Protein AF-W8BLV2-F1 (afdb_monomer_lite)

Sequence (118 aa):
MTNPLLGWDFIFKRTNMYREMSASLAVIHQLMTSVVDARIEALKQQQALQIELPSSDALVEGIRKQRRTLLDTLLTTQIDGEQLTRSDICDEVNTFVFAVSLRSRTNTCIRRSTYVYI

pLDDT: mean 73.85, std 17.13, range [39.72, 94.38]

Organism: Ceratitis capitata (NCBI:txid7213)

Structure (mmCIF, N/CA/C/O backbone):
data_AF-W8BLV2-F1
#
_entry.id   AF-W8BLV2-F1
#
loop_
_atom_site.group_PDB
_atom_site.id
_atom_site.type_symbol
_atom_site.label_atom_id
_atom_site.label_alt_id
_atom_site.label_comp_id
_atom_site.label_asym_id
_atom_site.label_entity_id
_atom_site.label_seq_id
_atom_site.pdbx_PDB_ins_code
_atom_site.Cartn_x
_atom_site.Cartn_y
_atom_site.Cartn_z
_atom_site.occupancy
_atom_site.B_iso_or_equiv
_atom_site.auth_seq_id
_atom_site.auth_comp_id
_atom_site.auth_asym_id
_atom_site.auth_atom_id
_atom_site.pdbx_PDB_model_num
ATOM 1 N N . MET A 1 1 ? 11.204 15.717 -25.320 1.00 48.44 1 MET A N 1
ATOM 2 C CA . MET A 1 1 ? 10.830 14.899 -26.494 1.00 48.44 1 MET A CA 1
ATOM 3 C C . MET A 1 1 ? 10.543 13.495 -25.989 1.00 48.44 1 MET A C 1
ATOM 5 O O . MET A 1 1 ? 11.428 12.898 -25.393 1.00 48.44 1 MET A O 1
ATOM 9 N N . THR A 1 2 ? 9.309 13.015 -26.103 1.00 69.31 2 THR A N 1
ATOM 10 C CA . THR A 1 2 ? 8.912 11.662 -25.680 1.00 69.31 2 THR A CA 1
ATOM 11 C C . THR A 1 2 ? 9.253 10.660 -26.784 1.00 69.31 2 THR A C 1
ATOM 13 O O . THR A 1 2 ? 8.943 10.897 -27.948 1.00 69.31 2 THR A O 1
ATOM 16 N N . ASN A 1 3 ? 9.934 9.560 -26.442 1.00 78.31 3 ASN A N 1
ATOM 17 C CA . ASN A 1 3 ? 10.250 8.497 -27.398 1.00 78.31 3 ASN A CA 1
ATOM 18 C C . ASN A 1 3 ? 8.986 7.640 -27.627 1.00 78.31 3 ASN A C 1
ATOM 20 O O . ASN A 1 3 ? 8.511 7.032 -26.665 1.00 78.31 3 ASN A O 1
ATOM 24 N N . PRO A 1 4 ? 8.443 7.567 -28.857 1.00 79.44 4 PRO A N 1
ATOM 25 C CA . PRO A 1 4 ? 7.196 6.853 -29.139 1.00 79.44 4 PRO A CA 1
ATOM 26 C C . PRO A 1 4 ? 7.281 5.342 -28.861 1.00 79.44 4 PRO A C 1
ATOM 28 O O . PRO A 1 4 ? 6.258 4.714 -28.605 1.00 79.44 4 PRO A O 1
ATOM 31 N N . LEU A 1 5 ? 8.486 4.761 -28.827 1.00 75.50 5 LEU A N 1
ATOM 32 C CA . LEU A 1 5 ? 8.698 3.339 -28.523 1.00 75.50 5 LEU A CA 1
ATOM 33 C C . LEU A 1 5 ? 8.468 2.993 -27.044 1.00 75.50 5 LEU A C 1
ATOM 35 O O . LEU A 1 5 ? 8.183 1.843 -26.722 1.00 75.50 5 LEU A O 1
ATOM 39 N N . LEU A 1 6 ? 8.561 3.978 -26.143 1.00 75.12 6 LEU A N 1
ATOM 40 C CA . LEU A 1 6 ? 8.264 3.791 -24.716 1.00 75.12 6 LEU A CA 1
ATOM 41 C C . LEU A 1 6 ? 6.756 3.699 -24.438 1.00 75.12 6 LEU A C 1
ATOM 43 O O . LEU A 1 6 ? 6.377 3.357 -23.325 1.00 75.12 6 LEU A O 1
ATOM 47 N N . GLY A 1 7 ? 5.901 3.992 -25.425 1.00 76.50 7 GLY A N 1
ATOM 48 C CA . GLY A 1 7 ? 4.450 3.841 -25.293 1.00 76.50 7 GLY A CA 1
ATOM 49 C C . GLY A 1 7 ? 3.977 2.385 -25.319 1.00 76.50 7 GLY A C 1
ATOM 50 O O . GLY A 1 7 ? 2.846 2.107 -24.938 1.00 76.50 7 GLY A O 1
ATOM 51 N N . TRP A 1 8 ? 4.818 1.446 -25.765 1.00 86.88 8 TRP A N 1
ATOM 52 C CA . TRP A 1 8 ? 4.501 0.020 -25.731 1.00 86.88 8 TRP A CA 1
ATOM 53 C C . TRP A 1 8 ? 5.021 -0.620 -24.446 1.00 86.88 8 TRP A C 1
ATOM 55 O O . TRP A 1 8 ? 6.234 -0.697 -24.230 1.00 86.88 8 TRP A O 1
ATOM 65 N N . ASP A 1 9 ? 4.107 -1.169 -23.640 1.00 83.44 9 ASP A N 1
ATOM 66 C CA . ASP A 1 9 ? 4.412 -1.785 -22.341 1.00 83.44 9 ASP A CA 1
ATOM 67 C C . ASP A 1 9 ? 5.510 -2.847 -22.418 1.00 83.44 9 ASP A C 1
ATOM 69 O O . ASP A 1 9 ? 6.367 -2.934 -21.540 1.00 83.44 9 ASP A O 1
ATOM 73 N N . PHE A 1 10 ? 5.511 -3.658 -23.479 1.00 86.69 10 PHE A N 1
ATOM 74 C CA . PHE A 1 10 ? 6.510 -4.710 -23.666 1.00 86.69 10 PHE A CA 1
ATOM 75 C C . PHE A 1 10 ? 7.932 -4.147 -23.770 1.00 86.69 10 PHE A C 1
ATOM 77 O O . PHE A 1 10 ? 8.856 -4.657 -23.134 1.00 86.69 10 PHE A O 1
ATOM 84 N N . ILE A 1 11 ? 8.104 -3.083 -24.558 1.00 87.19 11 ILE A N 1
ATOM 85 C CA . ILE A 1 11 ? 9.400 -2.431 -24.757 1.00 87.19 11 ILE A CA 1
ATOM 86 C C . ILE A 1 11 ? 9.784 -1.698 -23.474 1.00 87.19 11 ILE A C 1
ATOM 88 O O . ILE A 1 11 ? 10.909 -1.846 -22.997 1.00 87.19 11 ILE A O 1
ATOM 92 N N . PHE A 1 12 ? 8.833 -0.977 -22.874 1.00 87.75 12 PHE A N 1
ATOM 93 C CA . PHE A 1 12 ? 9.045 -0.216 -21.649 1.00 87.75 12 PHE A CA 1
ATOM 94 C C . PHE A 1 12 ? 9.538 -1.094 -20.493 1.00 87.75 12 PHE A C 1
ATOM 96 O O . PHE A 1 12 ? 10.557 -0.771 -19.879 1.00 87.75 12 PHE A O 1
ATOM 103 N N . LYS A 1 13 ? 8.912 -2.256 -20.265 1.00 88.06 13 LYS A N 1
ATOM 104 C CA . LYS A 1 13 ? 9.295 -3.210 -19.206 1.00 88.06 13 LYS A CA 1
ATOM 105 C C . LYS A 1 13 ? 10.725 -3.744 -19.333 1.00 88.06 13 LYS A C 1
ATOM 107 O O . LYS A 1 13 ? 11.311 -4.161 -18.337 1.00 88.06 13 LYS A O 1
ATOM 112 N N . ARG A 1 14 ? 11.306 -3.733 -20.538 1.00 88.88 14 ARG A N 1
ATOM 113 C CA . ARG A 1 14 ? 12.699 -4.154 -20.776 1.00 88.88 14 ARG A CA 1
ATOM 114 C C . ARG A 1 14 ? 13.730 -3.046 -20.571 1.00 88.88 14 ARG A C 1
ATOM 116 O O . ARG A 1 14 ? 14.928 -3.326 -20.588 1.00 88.88 14 ARG A O 1
ATOM 123 N N . THR A 1 15 ? 13.301 -1.802 -20.393 1.00 91.12 15 THR A N 1
ATOM 124 C CA . THR A 1 15 ? 14.216 -0.673 -20.201 1.00 91.12 15 THR A CA 1
ATOM 125 C C . THR A 1 15 ? 14.768 -0.610 -18.776 1.00 91.12 15 THR A C 1
ATOM 127 O O . THR A 1 15 ? 14.176 -1.129 -17.830 1.00 91.12 15 THR A O 1
ATOM 130 N N . ASN A 1 16 ? 15.907 0.071 -18.603 1.00 89.81 16 ASN A N 1
ATOM 131 C CA . ASN A 1 16 ? 16.460 0.349 -17.274 1.00 89.81 16 ASN A CA 1
ATOM 132 C C . ASN A 1 16 ? 15.516 1.253 -16.449 1.00 89.81 16 ASN A C 1
ATOM 134 O O . ASN A 1 16 ? 15.275 0.981 -15.279 1.00 89.81 16 ASN A O 1
ATOM 138 N N . MET A 1 17 ? 14.862 2.223 -17.098 1.00 87.81 17 MET A N 1
ATOM 139 C CA . MET A 1 17 ? 13.898 3.130 -16.459 1.00 87.81 17 MET A CA 1
ATOM 140 C C . MET A 1 17 ? 12.774 2.389 -15.722 1.00 87.81 17 MET A C 1
ATOM 142 O O . MET A 1 17 ? 12.437 2.740 -14.594 1.00 87.81 17 MET A O 1
ATOM 146 N N . TYR A 1 18 ? 12.212 1.338 -16.331 1.00 90.81 18 TYR A N 1
ATOM 147 C CA . TYR A 1 18 ? 11.192 0.522 -15.670 1.00 90.81 18 TYR A CA 1
ATOM 148 C C . TYR A 1 18 ? 11.741 -0.192 -14.430 1.00 90.81 18 TYR A C 1
ATOM 150 O O . TYR A 1 18 ? 11.053 -0.275 -13.416 1.00 90.81 18 TYR A O 1
ATOM 158 N N . ARG A 1 19 ? 12.991 -0.670 -14.476 1.00 92.62 19 ARG A N 1
ATOM 159 C CA . ARG A 1 19 ? 13.633 -1.332 -13.330 1.00 92.62 19 ARG A CA 1
ATOM 160 C C . ARG A 1 19 ? 13.811 -0.370 -12.159 1.00 92.62 19 ARG A C 1
ATOM 162 O O . ARG A 1 19 ? 13.491 -0.739 -11.034 1.00 92.62 19 ARG A O 1
ATOM 169 N N . GLU A 1 20 ? 14.272 0.851 -12.416 1.00 93.25 20 GLU A N 1
ATOM 170 C CA . GLU A 1 20 ? 14.434 1.884 -11.382 1.00 93.25 20 GLU A CA 1
ATOM 171 C C . GLU A 1 20 ? 13.089 2.318 -10.782 1.00 93.25 20 GLU A C 1
ATOM 173 O O . GLU A 1 20 ? 12.944 2.402 -9.558 1.00 93.25 20 GLU A O 1
ATOM 178 N N . MET A 1 21 ? 12.079 2.527 -11.634 1.00 91.56 21 MET A N 1
ATOM 179 C CA . MET A 1 21 ? 10.714 2.834 -11.202 1.00 91.56 21 MET A CA 1
ATOM 180 C C . MET A 1 21 ? 10.139 1.700 -10.349 1.00 91.56 21 MET A C 1
ATOM 182 O O . MET A 1 21 ? 9.619 1.950 -9.264 1.00 91.56 21 MET A O 1
ATOM 186 N N . SER A 1 22 ? 10.259 0.455 -10.813 1.00 92.44 22 SER A N 1
ATOM 187 C CA . SER A 1 22 ? 9.758 -0.722 -10.104 1.00 92.44 22 SER A CA 1
ATOM 188 C C . SER A 1 22 ? 10.474 -0.937 -8.773 1.00 92.44 22 SER A C 1
ATOM 190 O O . SER A 1 22 ? 9.822 -1.310 -7.802 1.00 92.44 22 SER A O 1
ATOM 192 N N . ALA A 1 23 ? 11.787 -0.699 -8.703 1.00 94.38 23 ALA A N 1
ATOM 193 C CA . ALA A 1 23 ? 12.542 -0.788 -7.455 1.00 94.38 23 ALA A CA 1
ATOM 194 C C . ALA A 1 23 ? 12.067 0.269 -6.447 1.00 94.38 23 ALA A C 1
ATOM 196 O O . ALA A 1 23 ? 11.840 -0.042 -5.280 1.00 94.38 23 ALA A O 1
ATOM 197 N N . SER A 1 24 ? 11.847 1.500 -6.912 1.00 91.88 24 SER A N 1
ATOM 198 C CA . SER A 1 24 ? 11.330 2.587 -6.073 1.00 91.88 24 SER A CA 1
ATOM 199 C C . SER A 1 24 ? 9.907 2.303 -5.584 1.00 91.88 24 SER A C 1
ATOM 201 O O . SER A 1 24 ? 9.607 2.506 -4.408 1.00 91.88 24 SER A O 1
ATOM 203 N N . LEU A 1 25 ? 9.038 1.784 -6.459 1.00 90.38 25 LEU A N 1
ATOM 204 C CA . LEU A 1 25 ? 7.691 1.351 -6.084 1.00 90.38 25 LEU A CA 1
ATOM 205 C C . LEU A 1 25 ? 7.728 0.223 -5.053 1.00 90.38 25 LEU A C 1
ATOM 207 O O . LEU A 1 25 ? 6.986 0.281 -4.077 1.00 90.38 25 LEU A O 1
ATOM 211 N N . ALA A 1 26 ? 8.612 -0.764 -5.214 1.00 92.69 26 ALA A N 1
ATOM 212 C CA . ALA A 1 26 ? 8.736 -1.874 -4.271 1.00 92.69 26 ALA A CA 1
ATOM 213 C C . ALA A 1 26 ? 9.045 -1.393 -2.844 1.00 92.69 26 ALA A C 1
ATOM 215 O O . ALA A 1 26 ? 8.417 -1.862 -1.898 1.00 92.69 26 ALA A O 1
ATOM 216 N N . VAL A 1 27 ? 9.944 -0.414 -2.688 1.00 93.31 27 VAL A N 1
ATOM 217 C CA . VAL A 1 27 ? 10.260 0.182 -1.376 1.00 93.31 27 VAL A CA 1
ATOM 218 C C . VAL A 1 27 ? 9.027 0.842 -0.755 1.00 93.31 27 VAL A C 1
ATOM 220 O O . VAL A 1 27 ? 8.761 0.672 0.434 1.00 93.31 27 VAL A O 1
ATOM 223 N N . ILE A 1 28 ? 8.246 1.568 -1.558 1.00 89.75 28 ILE A N 1
ATOM 224 C CA . ILE A 1 28 ? 7.026 2.233 -1.086 1.00 89.75 28 ILE A CA 1
ATOM 225 C C . ILE A 1 28 ? 5.989 1.195 -0.656 1.00 89.75 28 ILE A C 1
ATOM 227 O O . ILE A 1 28 ? 5.462 1.291 0.449 1.00 89.75 28 ILE A O 1
ATOM 231 N N . HIS A 1 29 ? 5.748 0.166 -1.471 1.00 89.88 29 HIS A N 1
ATOM 232 C CA . HIS A 1 29 ? 4.818 -0.908 -1.127 1.00 89.88 29 HIS A CA 1
ATOM 233 C C . HIS A 1 29 ? 5.235 -1.644 0.151 1.00 89.88 29 HIS A C 1
ATOM 235 O O . HIS A 1 29 ? 4.385 -1.910 1.000 1.00 89.88 29 HIS A O 1
ATOM 241 N N . GLN A 1 30 ? 6.529 -1.926 0.336 1.00 92.19 30 GLN A N 1
ATOM 242 C CA . GLN A 1 30 ? 7.045 -2.542 1.563 1.00 92.19 30 GLN A CA 1
ATOM 243 C C . GLN A 1 30 ? 6.791 -1.670 2.796 1.00 92.19 30 GLN A C 1
ATOM 245 O O . GLN A 1 30 ? 6.325 -2.174 3.817 1.00 92.19 30 GLN A O 1
ATOM 250 N N . LEU A 1 31 ? 7.044 -0.363 2.692 1.00 90.56 31 LEU A N 1
ATOM 251 C CA . LEU A 1 31 ? 6.780 0.580 3.775 1.00 90.56 31 LEU A CA 1
ATOM 252 C C . LEU A 1 31 ? 5.284 0.671 4.104 1.00 90.56 31 LEU A C 1
ATOM 254 O O . LEU A 1 31 ? 4.911 0.654 5.271 1.00 90.56 31 LEU A O 1
ATOM 258 N N . MET A 1 32 ? 4.413 0.749 3.096 1.00 87.44 32 MET A N 1
ATOM 259 C CA . MET A 1 32 ? 2.967 0.816 3.343 1.00 87.44 32 MET A CA 1
ATOM 260 C C . MET A 1 32 ? 2.449 -0.466 3.981 1.00 87.44 32 MET A C 1
ATOM 262 O O . MET A 1 32 ? 1.656 -0.413 4.917 1.00 87.44 32 MET A O 1
ATOM 266 N N . THR A 1 33 ? 2.956 -1.608 3.523 1.00 89.69 33 THR A N 1
ATOM 267 C CA . THR A 1 33 ? 2.624 -2.916 4.088 1.00 89.69 33 THR A CA 1
ATOM 268 C C . THR A 1 33 ? 2.967 -2.971 5.578 1.00 89.69 33 THR A C 1
ATOM 270 O O . THR A 1 33 ? 2.117 -3.349 6.380 1.00 89.69 33 THR A O 1
ATOM 273 N N . SER A 1 34 ? 4.163 -2.519 5.972 1.00 91.94 34 SER A N 1
ATOM 274 C CA . SER A 1 34 ? 4.568 -2.529 7.383 1.00 91.94 34 SER A CA 1
ATOM 275 C C . SER A 1 34 ? 3.753 -1.565 8.249 1.00 91.94 34 SER A C 1
ATOM 277 O O . SER A 1 34 ? 3.426 -1.894 9.387 1.00 91.94 34 SER A O 1
ATOM 279 N N . VAL A 1 35 ? 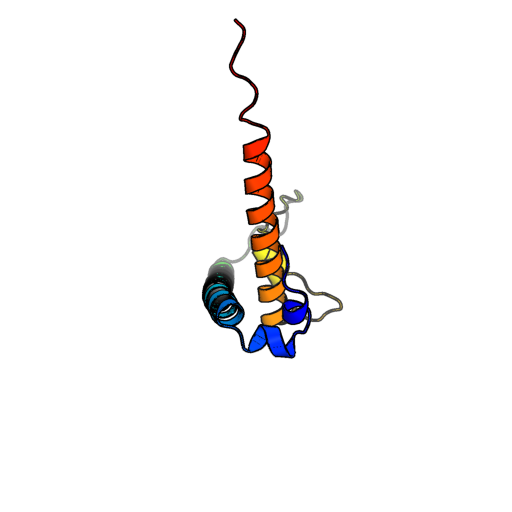3.372 -0.398 7.718 1.00 89.62 35 VAL A N 1
ATOM 280 C CA . VAL A 1 35 ? 2.503 0.563 8.421 1.00 89.62 35 VAL A CA 1
ATOM 281 C C . VAL A 1 35 ? 1.110 -0.018 8.661 1.00 89.62 35 VAL A C 1
ATOM 283 O O . VAL A 1 35 ? 0.563 0.135 9.756 1.00 89.62 35 VAL A O 1
ATOM 286 N N . VAL A 1 36 ? 0.538 -0.689 7.657 1.00 88.81 36 VAL A N 1
ATOM 287 C CA . VAL A 1 36 ? -0.76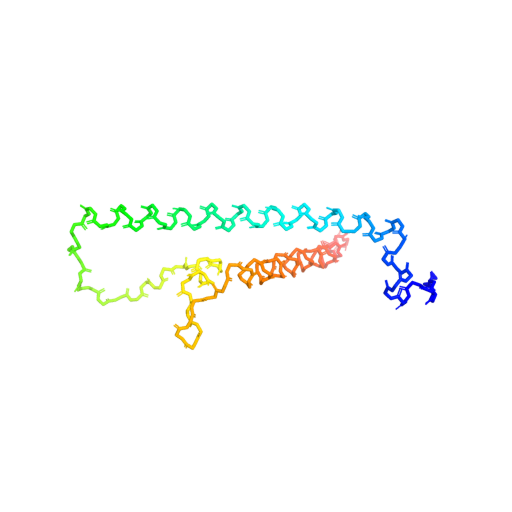6 -1.354 7.776 1.00 88.81 36 VAL A CA 1
ATOM 288 C C . VAL A 1 36 ? -0.701 -2.462 8.827 1.00 88.81 36 VAL A C 1
ATOM 290 O O . VAL A 1 36 ? -1.551 -2.495 9.717 1.00 88.81 36 VAL A O 1
ATOM 293 N N . ASP A 1 37 ? 0.330 -3.309 8.790 1.00 90.12 37 ASP A N 1
ATOM 294 C CA . ASP A 1 37 ? 0.508 -4.401 9.756 1.00 90.12 37 ASP A CA 1
ATOM 295 C C . ASP A 1 37 ? 0.664 -3.885 11.188 1.00 90.12 37 ASP A C 1
ATOM 297 O O . ASP A 1 37 ? -0.075 -4.303 12.083 1.00 90.12 37 ASP A O 1
ATOM 301 N N . ALA A 1 38 ? 1.544 -2.901 11.396 1.00 90.38 38 ALA A N 1
ATOM 302 C CA . ALA A 1 38 ? 1.741 -2.278 12.701 1.00 90.38 38 ALA A CA 1
ATOM 303 C C . ALA A 1 38 ? 0.432 -1.694 13.252 1.00 90.38 38 ALA A C 1
ATOM 305 O O . ALA A 1 38 ? 0.172 -1.742 14.459 1.00 90.38 38 ALA A O 1
ATOM 306 N N . ARG A 1 39 ? -0.428 -1.156 12.376 1.00 89.88 39 ARG A N 1
ATOM 307 C CA . ARG A 1 39 ? -1.710 -0.610 12.813 1.00 89.88 39 ARG A CA 1
ATOM 308 C C . ARG A 1 39 ? -2.741 -1.688 13.129 1.00 89.88 39 ARG A C 1
ATOM 310 O O . ARG A 1 39 ? -3.462 -1.537 14.114 1.00 89.88 39 ARG A O 1
ATOM 317 N N . ILE A 1 40 ? -2.784 -2.774 12.360 1.00 87.19 40 ILE A N 1
ATOM 318 C CA . ILE A 1 40 ? -3.618 -3.948 12.660 1.00 87.19 40 ILE A CA 1
ATOM 319 C C . ILE A 1 40 ? -3.268 -4.508 14.041 1.00 87.19 40 ILE A C 1
ATOM 321 O O . ILE A 1 40 ? -4.160 -4.780 14.845 1.00 87.19 40 ILE A O 1
ATOM 325 N N . GLU A 1 41 ? -1.979 -4.664 14.333 1.00 89.31 41 GLU A N 1
ATOM 326 C CA . GLU A 1 41 ? -1.505 -5.163 15.625 1.00 89.31 41 GLU A CA 1
ATOM 327 C C . GLU A 1 41 ? -1.887 -4.229 16.774 1.00 89.31 41 GLU A C 1
ATOM 329 O O . GLU A 1 41 ? -2.419 -4.687 17.787 1.00 89.31 41 GLU A O 1
ATOM 334 N N . ALA A 1 42 ? -1.706 -2.917 16.596 1.00 87.38 42 ALA A N 1
ATOM 335 C CA . ALA A 1 42 ? -2.115 -1.928 17.588 1.00 87.38 42 ALA A CA 1
ATOM 336 C C . ALA A 1 42 ? -3.627 -1.983 17.875 1.00 87.38 42 ALA A C 1
ATOM 338 O O . ALA A 1 42 ? -4.030 -1.920 19.036 1.00 87.38 42 ALA A O 1
ATOM 339 N N . LEU A 1 43 ? -4.468 -2.153 16.847 1.00 85.31 43 LEU A N 1
ATOM 340 C CA . LEU A 1 43 ? -5.920 -2.288 17.021 1.00 85.31 43 LEU A CA 1
ATOM 341 C C . LEU A 1 43 ? -6.289 -3.567 17.786 1.00 85.31 43 LEU A C 1
ATOM 343 O O . LEU A 1 43 ? -7.138 -3.519 18.677 1.00 85.31 43 LEU A O 1
ATOM 347 N N . LYS A 1 44 ? -5.623 -4.692 17.498 1.00 85.81 44 LYS A N 1
ATOM 348 C CA . LYS A 1 44 ? -5.817 -5.953 18.236 1.00 85.81 44 LYS A CA 1
ATOM 349 C C . LYS A 1 44 ? -5.438 -5.814 19.712 1.00 85.81 44 LYS A C 1
ATOM 351 O O . LYS A 1 44 ? -6.183 -6.263 20.578 1.00 85.81 44 LYS A O 1
ATOM 356 N N . GLN A 1 45 ? -4.314 -5.158 20.008 1.00 85.62 45 GLN A N 1
ATOM 357 C CA . GLN A 1 45 ? -3.881 -4.898 21.387 1.00 85.62 45 GLN A CA 1
ATOM 358 C C . GLN A 1 45 ? -4.866 -3.987 22.131 1.00 85.62 45 GLN A C 1
ATOM 360 O O . GLN A 1 45 ? -5.204 -4.255 23.281 1.00 85.62 45 GLN A O 1
ATOM 365 N N . GLN A 1 46 ? -5.376 -2.940 21.474 1.00 81.69 46 GLN A N 1
ATOM 366 C CA . GLN A 1 46 ? -6.380 -2.047 22.059 1.00 81.69 46 GLN A CA 1
ATOM 367 C C . GLN A 1 46 ? -7.696 -2.765 22.378 1.00 81.69 46 GLN A C 1
ATOM 369 O O . GLN A 1 46 ? -8.280 -2.510 23.429 1.00 81.69 46 GLN A O 1
ATOM 374 N N . GLN A 1 47 ? -8.144 -3.674 21.508 1.00 79.44 47 GLN A N 1
ATOM 375 C CA . GLN A 1 47 ? -9.321 -4.505 21.772 1.00 79.44 47 GLN A CA 1
ATOM 376 C C . GLN A 1 47 ? -9.093 -5.447 22.958 1.00 79.44 47 GLN A C 1
ATOM 378 O O . GLN A 1 47 ? -9.952 -5.530 23.830 1.00 79.44 47 GLN A O 1
ATOM 383 N N . ALA A 1 48 ? -7.929 -6.099 23.037 1.00 75.06 48 ALA A N 1
ATOM 384 C CA . ALA A 1 48 ? -7.589 -6.970 24.163 1.00 75.06 48 ALA A CA 1
ATOM 385 C C . ALA A 1 48 ? -7.591 -6.216 25.507 1.00 75.06 48 ALA A C 1
ATOM 387 O O . ALA A 1 48 ? -8.139 -6.706 26.488 1.00 75.06 48 ALA A O 1
ATOM 388 N N . LEU A 1 49 ? -7.055 -4.991 25.536 1.00 69.94 49 LEU A N 1
ATOM 389 C CA . LEU A 1 49 ? -7.032 -4.138 26.730 1.00 69.94 49 LEU A CA 1
ATOM 390 C C . LEU A 1 49 ? -8.427 -3.629 27.140 1.00 69.94 49 LEU A C 1
ATOM 392 O O . LEU A 1 49 ? -8.680 -3.433 28.325 1.00 69.94 49 LEU A O 1
ATOM 396 N N . GLN A 1 50 ? -9.338 -3.411 26.185 1.00 61.34 50 GLN A N 1
ATOM 397 C CA . GLN A 1 50 ? -10.720 -3.000 26.475 1.00 61.34 50 GLN A CA 1
ATOM 398 C C . GLN A 1 50 ? -11.583 -4.126 27.053 1.00 61.34 50 GLN A C 1
ATOM 400 O O . GLN A 1 50 ? -12.543 -3.833 27.755 1.00 61.34 50 GLN A O 1
ATOM 405 N N . ILE A 1 51 ? -11.253 -5.392 26.785 1.00 58.16 51 ILE A N 1
ATOM 406 C CA . ILE A 1 51 ? -11.996 -6.550 27.309 1.00 58.16 51 ILE A CA 1
ATOM 407 C C . ILE A 1 51 ? -11.737 -6.750 28.816 1.00 58.16 51 ILE A C 1
ATOM 409 O O . ILE A 1 51 ? -12.595 -7.281 29.517 1.00 58.16 51 ILE A O 1
ATOM 413 N N . GLU A 1 52 ? -10.599 -6.280 29.340 1.00 55.22 52 GLU A N 1
ATOM 414 C CA . GLU A 1 52 ? -10.226 -6.441 30.756 1.00 55.22 52 GLU A CA 1
ATOM 415 C C . GLU A 1 52 ? -10.834 -5.381 31.698 1.00 55.22 52 GLU A C 1
ATOM 417 O O . GLU A 1 52 ? -10.806 -5.554 32.917 1.00 55.22 52 GLU A O 1
ATOM 422 N N . LEU A 1 53 ? -11.429 -4.303 31.171 1.00 51.25 53 LEU A N 1
ATOM 423 C CA . LEU A 1 53 ? -12.231 -3.369 31.967 1.00 51.25 53 LEU A CA 1
ATOM 424 C C . LEU A 1 53 ? -13.719 -3.604 31.679 1.00 51.25 53 LEU A C 1
ATOM 426 O O . LEU A 1 53 ? -14.157 -3.349 30.556 1.00 51.25 53 LEU A O 1
ATOM 430 N N . PRO A 1 54 ? -14.535 -4.040 32.660 1.00 44.12 54 PRO A N 1
ATOM 431 C CA . PRO A 1 54 ? -15.959 -4.186 32.434 1.00 44.12 54 PRO A CA 1
ATOM 432 C C . PRO A 1 54 ? -16.542 -2.801 32.148 1.00 44.12 54 PRO A C 1
ATOM 434 O O . PRO A 1 54 ? -16.402 -1.852 32.921 1.00 44.12 54 PRO A O 1
ATOM 437 N N . SER A 1 55 ? -17.176 -2.699 30.990 1.00 47.72 55 SER A N 1
ATOM 438 C CA . SER A 1 55 ? -17.870 -1.530 30.479 1.00 47.72 55 SER A CA 1
ATOM 439 C C . SER A 1 55 ? -18.982 -1.079 31.431 1.00 47.72 55 SER A C 1
ATOM 441 O O . SER A 1 55 ? -20.103 -1.580 31.367 1.00 47.72 55 SER A O 1
ATOM 443 N N . SER A 1 56 ? -18.692 -0.093 32.277 1.00 40.66 56 SER A N 1
ATOM 444 C CA . SER A 1 56 ? -19.700 0.765 32.904 1.00 40.66 56 SER A CA 1
ATOM 445 C C . SER A 1 56 ? -19.702 2.114 32.194 1.00 40.66 56 SER A C 1
ATOM 447 O O . SER A 1 56 ? -19.191 3.083 32.734 1.00 40.66 56 SER A O 1
ATOM 449 N N . ASP A 1 57 ? -20.211 2.155 30.964 1.00 42.91 57 ASP A N 1
ATOM 450 C CA . ASP A 1 57 ? -20.820 3.369 30.396 1.00 42.91 57 ASP A CA 1
ATOM 451 C C . ASP A 1 57 ? -21.505 3.034 29.068 1.00 42.91 57 ASP A C 1
ATOM 453 O O . ASP A 1 57 ? -21.182 3.520 27.986 1.00 42.91 57 ASP A O 1
ATOM 457 N N . ALA A 1 58 ? -22.490 2.145 29.163 1.00 45.03 58 ALA A N 1
ATOM 458 C CA . ALA A 1 58 ? -23.477 1.930 28.119 1.00 45.03 58 ALA A CA 1
ATOM 459 C C . ALA A 1 58 ? -24.712 2.816 28.359 1.00 45.03 58 ALA A C 1
ATOM 461 O O . ALA A 1 58 ? -25.820 2.307 28.271 1.00 45.03 58 ALA A O 1
ATOM 462 N N . LEU A 1 59 ? -24.567 4.101 28.724 1.00 44.16 59 LEU A N 1
ATOM 463 C CA . LEU A 1 59 ? -25.730 5.001 28.796 1.00 44.16 59 LEU A CA 1
ATOM 464 C C . LEU A 1 59 ? -25.404 6.504 28.902 1.00 44.16 59 LEU A C 1
ATOM 466 O O . LEU A 1 59 ? -25.915 7.163 29.798 1.00 44.16 59 LEU A O 1
ATOM 470 N N . VAL A 1 60 ? -24.619 7.101 27.996 1.00 41.75 60 VAL A N 1
ATOM 471 C CA . VAL A 1 60 ? -24.727 8.563 27.792 1.00 41.75 60 VAL A CA 1
ATOM 472 C C . VAL A 1 60 ? -24.639 8.925 26.311 1.00 41.75 60 VAL A C 1
ATOM 474 O O . VAL A 1 60 ? -23.575 9.078 25.714 1.00 41.75 60 VAL A O 1
ATOM 477 N N . GLU A 1 61 ? -25.831 9.055 25.744 1.00 41.38 61 GLU A N 1
ATOM 478 C CA . GLU A 1 61 ? -26.228 9.913 24.632 1.00 41.38 61 GLU A CA 1
ATOM 479 C C . GLU A 1 61 ? -25.302 11.132 24.432 1.00 41.38 61 GLU A C 1
ATOM 481 O O . GLU A 1 61 ? -25.318 12.106 25.183 1.00 41.38 61 GLU A O 1
ATOM 486 N N . GLY A 1 62 ? -24.469 11.086 23.396 1.00 39.94 62 GLY A N 1
ATOM 487 C CA . GLY A 1 62 ? -23.564 12.185 23.074 1.00 39.94 62 GLY A CA 1
ATOM 488 C C . GLY A 1 62 ? -22.485 11.733 22.113 1.00 39.94 62 GLY A C 1
ATOM 489 O O . GLY A 1 62 ? -21.347 11.517 22.512 1.00 39.94 62 GLY A O 1
ATOM 490 N N . ILE A 1 63 ? -22.868 11.558 20.848 1.00 47.16 63 ILE A N 1
ATOM 491 C CA . ILE A 1 63 ? -22.073 11.063 19.718 1.00 47.16 63 ILE A CA 1
ATOM 492 C C . ILE A 1 63 ? -20.759 11.856 19.578 1.00 47.16 63 ILE A C 1
ATOM 494 O O . ILE A 1 63 ? -20.600 12.727 18.724 1.00 47.16 63 ILE A O 1
ATOM 498 N N . ARG A 1 64 ? -19.752 11.532 20.386 1.00 45.31 64 ARG A N 1
ATOM 499 C CA . ARG A 1 64 ? -18.362 11.820 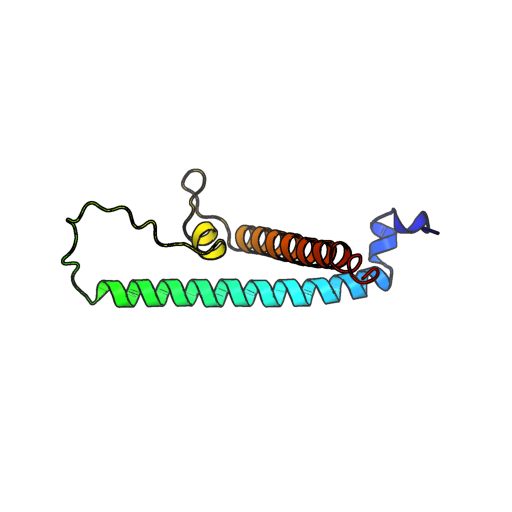20.066 1.00 45.31 64 ARG A CA 1
ATOM 500 C C . ARG A 1 64 ? -17.963 10.738 19.082 1.00 45.31 64 ARG A C 1
ATOM 502 O O . ARG A 1 64 ? -17.395 9.727 19.476 1.00 45.31 64 ARG A O 1
ATOM 509 N N . LYS A 1 65 ? -18.306 10.924 17.799 1.00 54.47 65 LYS A N 1
ATOM 510 C CA . LYS A 1 65 ? -17.685 10.159 16.707 1.00 54.47 65 LYS A CA 1
ATOM 511 C C . LYS A 1 65 ? -16.182 10.305 16.906 1.00 54.47 65 LYS A C 1
ATOM 513 O O . LYS A 1 65 ? -15.617 11.360 16.617 1.00 54.47 65 LYS A O 1
ATOM 518 N N . GLN A 1 66 ? -15.562 9.287 17.496 1.00 57.44 66 GLN A N 1
ATOM 519 C CA . GLN A 1 66 ? -14.130 9.264 17.710 1.00 57.44 66 GLN A CA 1
ATOM 520 C C . GLN A 1 66 ? -13.512 9.481 16.331 1.00 57.44 66 GLN A C 1
ATOM 522 O O . GLN A 1 66 ? -13.911 8.814 15.375 1.00 57.44 66 GLN A O 1
ATOM 527 N N . ARG A 1 67 ? -12.641 10.487 16.195 1.00 58.25 67 ARG A N 1
ATOM 528 C CA . ARG A 1 67 ? -11.977 10.775 14.921 1.00 58.25 67 ARG A CA 1
ATOM 529 C C . ARG A 1 67 ? -11.157 9.544 14.551 1.00 58.25 67 ARG A C 1
ATOM 531 O O . ARG A 1 67 ? -10.054 9.368 15.059 1.00 58.25 67 ARG A O 1
ATOM 538 N N . ARG A 1 68 ? -11.727 8.675 13.720 1.00 68.44 68 ARG A N 1
ATOM 539 C CA . ARG A 1 68 ? -11.015 7.545 13.141 1.00 68.44 68 ARG A CA 1
ATOM 540 C C . ARG A 1 68 ? -10.064 8.108 12.106 1.00 68.44 68 ARG A C 1
ATOM 542 O O . ARG A 1 68 ? -10.426 9.003 11.337 1.00 68.44 68 ARG A O 1
ATOM 549 N N . THR A 1 69 ? -8.835 7.616 12.121 1.00 81.19 69 THR A N 1
ATOM 550 C CA . THR A 1 69 ? -7.926 7.896 11.016 1.00 81.19 69 THR A CA 1
ATOM 551 C C . THR A 1 69 ? -8.495 7.259 9.743 1.00 81.19 69 THR A C 1
ATOM 553 O O . THR A 1 69 ? -9.348 6.368 9.809 1.00 81.19 69 THR A O 1
ATOM 556 N N . LEU A 1 70 ? -8.063 7.725 8.569 1.00 82.56 70 LEU A N 1
ATOM 557 C CA . LEU A 1 70 ? -8.511 7.132 7.303 1.00 82.56 70 LEU A CA 1
ATOM 558 C C . LEU A 1 70 ? -8.215 5.627 7.271 1.00 82.56 70 LEU A C 1
ATOM 560 O O . LEU A 1 70 ? -9.086 4.840 6.925 1.00 82.56 70 LEU A O 1
ATOM 564 N N . LEU A 1 71 ? -7.027 5.235 7.735 1.00 85.31 71 LEU A N 1
ATOM 565 C CA . LEU A 1 71 ? -6.600 3.842 7.797 1.00 85.31 71 LEU A CA 1
ATOM 566 C C . LEU A 1 71 ? -7.469 3.031 8.776 1.00 85.31 71 LEU A C 1
ATOM 568 O O . LEU A 1 71 ? -7.999 1.997 8.390 1.00 85.31 71 LEU A O 1
ATOM 572 N N . ASP A 1 72 ? -7.741 3.546 9.981 1.00 84.25 72 ASP A N 1
ATOM 573 C CA . ASP A 1 72 ? -8.656 2.884 10.931 1.00 84.25 72 ASP A CA 1
ATOM 574 C C . ASP A 1 72 ? -10.089 2.757 10.376 1.00 84.25 72 ASP A C 1
ATOM 576 O O . ASP A 1 72 ? -10.830 1.842 10.734 1.00 84.25 72 ASP A O 1
ATOM 580 N N . THR A 1 73 ? -10.499 3.675 9.496 1.00 84.56 73 THR A N 1
ATOM 581 C CA . THR A 1 73 ? -11.788 3.587 8.802 1.00 84.56 73 THR A CA 1
ATOM 582 C C . THR A 1 73 ? -11.763 2.439 7.799 1.00 84.56 73 THR A C 1
ATOM 584 O O . THR A 1 73 ? -12.603 1.560 7.919 1.00 84.56 73 THR A O 1
ATOM 587 N N . LEU A 1 74 ? -10.763 2.372 6.912 1.00 83.62 74 LEU A N 1
ATOM 588 C CA . LEU A 1 74 ? -10.606 1.283 5.931 1.00 83.62 74 LEU A CA 1
ATOM 589 C C . LEU A 1 74 ? -10.529 -0.109 6.582 1.00 83.62 74 LEU A C 1
ATOM 591 O O . LEU A 1 74 ? -11.051 -1.079 6.047 1.00 83.62 74 LEU A O 1
ATOM 595 N N . LEU A 1 75 ? -9.916 -0.195 7.763 1.00 83.88 75 LEU A N 1
ATOM 596 C CA . LEU A 1 75 ? -9.804 -1.428 8.547 1.00 83.88 75 LEU A CA 1
ATOM 597 C C . LEU A 1 75 ? -11.102 -1.861 9.234 1.00 83.88 75 LEU A C 1
ATOM 599 O O . LEU A 1 75 ? -11.253 -3.030 9.571 1.00 83.88 75 LEU A O 1
ATOM 603 N N . THR A 1 76 ? -12.017 -0.927 9.495 1.00 78.25 76 THR A N 1
ATOM 604 C CA . THR A 1 76 ? -13.282 -1.208 10.196 1.00 78.25 76 THR A CA 1
ATOM 605 C C . THR A 1 76 ? -14.494 -1.209 9.271 1.00 78.25 76 THR A C 1
ATOM 607 O O . THR A 1 76 ? -15.569 -1.652 9.680 1.00 78.25 76 THR A O 1
ATOM 610 N N . THR A 1 77 ? -14.346 -0.715 8.042 1.00 79.00 77 THR A N 1
ATOM 611 C CA . THR A 1 77 ? -15.390 -0.728 7.020 1.00 79.00 77 THR A CA 1
ATOM 612 C C . THR A 1 77 ? -15.596 -2.131 6.472 1.00 79.00 77 THR A C 1
ATOM 614 O O . THR A 1 77 ? -14.645 -2.804 6.089 1.00 79.00 77 THR A O 1
ATOM 617 N N . GLN A 1 78 ? -16.858 -2.537 6.396 1.00 73.19 78 GLN A N 1
ATOM 618 C CA . GLN A 1 78 ? -17.301 -3.714 5.657 1.00 73.19 78 GLN A CA 1
ATOM 619 C C . GLN A 1 78 ? -18.118 -3.211 4.471 1.00 73.19 78 GLN A C 1
ATOM 621 O O . GLN A 1 78 ? -18.983 -2.349 4.652 1.00 73.19 78 GLN A O 1
ATOM 626 N N . ILE A 1 79 ? -17.825 -3.711 3.276 1.00 70.88 79 ILE A N 1
ATOM 627 C CA . ILE A 1 79 ? -18.573 -3.391 2.057 1.00 70.88 79 ILE A CA 1
ATOM 628 C C . ILE A 1 79 ? -19.317 -4.671 1.686 1.00 70.88 79 ILE A C 1
ATOM 630 O O . ILE A 1 79 ? -18.710 -5.732 1.612 1.00 70.88 79 ILE A O 1
ATOM 634 N N . ASP A 1 80 ? -20.643 -4.595 1.569 1.00 61.62 80 ASP A N 1
ATOM 635 C CA . ASP A 1 80 ? -21.513 -5.741 1.253 1.00 61.62 80 ASP A CA 1
ATOM 636 C C . ASP A 1 80 ? -21.393 -6.951 2.207 1.00 61.62 80 ASP A C 1
ATOM 638 O O . ASP A 1 80 ? -21.707 -8.084 1.854 1.00 61.62 80 ASP A O 1
ATOM 642 N N . GLY A 1 81 ? -20.982 -6.705 3.456 1.00 64.94 81 GLY A N 1
ATOM 643 C CA . GLY A 1 81 ? -20.806 -7.744 4.477 1.00 64.94 81 GLY A CA 1
ATOM 644 C C . GLY A 1 81 ? -19.481 -8.507 4.382 1.00 64.94 81 GLY A C 1
ATOM 645 O O . GLY A 1 81 ? -19.231 -9.376 5.216 1.00 64.94 81 GLY A O 1
ATOM 646 N N . GLU A 1 82 ? -18.618 -8.160 3.424 1.00 67.44 82 GLU A N 1
ATOM 647 C CA . GLU A 1 82 ? -17.266 -8.696 3.306 1.00 67.44 82 GLU A CA 1
ATOM 648 C C . GLU A 1 82 ? -16.240 -7.6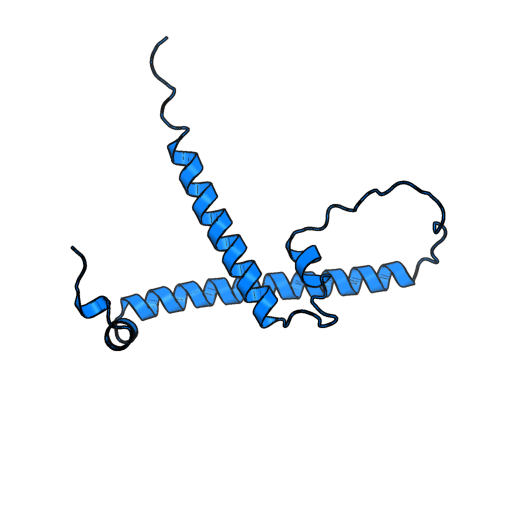81 3.843 1.00 67.44 82 GLU A C 1
ATOM 650 O O . GLU A 1 82 ? -16.364 -6.460 3.677 1.00 67.44 82 GLU A O 1
ATOM 655 N N . GLN A 1 83 ? -15.232 -8.183 4.560 1.00 71.81 83 GLN A N 1
ATOM 656 C CA . GLN A 1 83 ? -14.098 -7.363 4.990 1.00 71.81 83 GLN A CA 1
ATOM 657 C C . GLN A 1 83 ? -13.161 -7.173 3.799 1.00 71.81 83 GLN A C 1
ATOM 659 O O . GLN A 1 83 ? -12.878 -8.139 3.094 1.00 71.81 83 GLN A O 1
ATOM 664 N N . LEU A 1 84 ? -12.658 -5.952 3.588 1.00 77.06 84 LEU A N 1
ATOM 665 C CA . LEU A 1 84 ? -11.706 -5.704 2.505 1.00 77.06 84 LEU A CA 1
ATOM 666 C C . LEU A 1 84 ? -10.481 -6.614 2.637 1.00 77.06 84 LEU A C 1
ATOM 668 O O . LEU A 1 84 ? -9.922 -6.785 3.728 1.00 77.06 84 LEU A O 1
ATOM 672 N N . THR A 1 85 ? -10.025 -7.149 1.505 1.00 81.62 85 THR A N 1
ATOM 673 C CA . THR A 1 85 ? -8.786 -7.920 1.460 1.00 81.62 85 THR A CA 1
ATOM 674 C C . THR A 1 85 ? -7.624 -7.028 1.872 1.00 81.62 85 THR A C 1
ATOM 676 O O . THR A 1 85 ? -7.557 -5.847 1.529 1.00 81.62 85 THR A O 1
ATOM 679 N N . ARG A 1 86 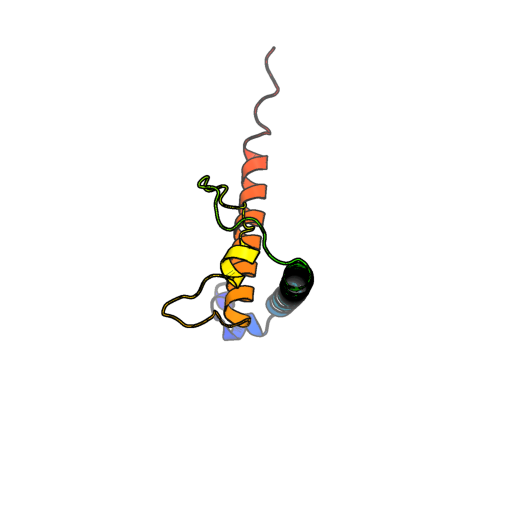? -6.630 -7.609 2.546 1.00 79.75 86 ARG A N 1
ATOM 680 C CA . ARG A 1 86 ? -5.398 -6.893 2.909 1.00 79.75 86 ARG A CA 1
ATOM 681 C C . ARG A 1 86 ? -4.716 -6.234 1.701 1.00 79.75 86 ARG A C 1
ATOM 683 O O . ARG A 1 86 ? -4.143 -5.163 1.860 1.00 79.75 86 ARG A O 1
ATOM 690 N N . SER A 1 87 ? -4.776 -6.859 0.520 1.00 82.00 87 SER A N 1
ATOM 691 C CA . SER A 1 87 ? -4.226 -6.281 -0.717 1.00 82.00 87 SER A CA 1
ATOM 692 C C . SER A 1 87 ? -4.951 -4.995 -1.102 1.00 82.00 87 SER A C 1
ATOM 694 O O . SER A 1 87 ? -4.303 -3.973 -1.292 1.00 82.00 87 SER A O 1
ATOM 696 N N . ASP A 1 88 ? -6.284 -5.026 -1.106 1.00 84.81 88 ASP A N 1
ATOM 697 C CA . ASP A 1 88 ? -7.120 -3.890 -1.500 1.00 84.81 88 ASP A CA 1
ATOM 698 C C . ASP A 1 88 ? -6.907 -2.696 -0.559 1.00 84.81 88 ASP A C 1
ATOM 700 O O . ASP A 1 88 ? -6.744 -1.561 -1.003 1.00 84.81 88 ASP A O 1
ATOM 704 N N . ILE A 1 89 ? -6.802 -2.949 0.753 1.00 86.50 89 ILE A N 1
ATOM 705 C CA . ILE A 1 89 ? -6.495 -1.904 1.743 1.00 86.50 89 ILE A CA 1
ATOM 706 C C . ILE A 1 89 ? -5.121 -1.282 1.464 1.00 86.50 89 ILE A C 1
ATOM 708 O O . ILE A 1 89 ? -4.977 -0.060 1.509 1.00 86.50 89 ILE A O 1
ATOM 712 N N . CYS A 1 90 ? -4.105 -2.099 1.177 1.00 85.69 90 CYS A N 1
ATOM 713 C CA . CYS A 1 90 ? -2.766 -1.603 0.861 1.00 85.69 90 CYS A CA 1
ATOM 714 C C . CYS A 1 90 ? -2.746 -0.772 -0.430 1.00 85.69 90 CYS A C 1
ATOM 716 O O . CYS A 1 90 ? -2.065 0.257 -0.468 1.00 85.69 90 CYS A O 1
ATOM 718 N N . ASP A 1 91 ? -3.491 -1.177 -1.457 1.00 86.81 91 ASP A N 1
ATOM 719 C CA . ASP A 1 91 ? -3.557 -0.477 -2.742 1.00 86.81 91 ASP A CA 1
ATOM 720 C C . ASP A 1 91 ? -4.270 0.879 -2.621 1.00 86.81 91 ASP A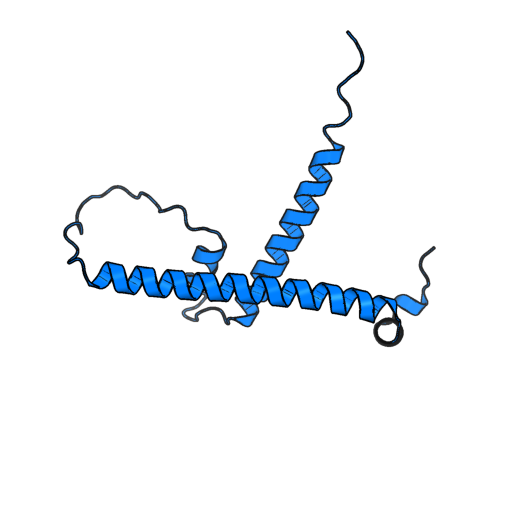 C 1
ATOM 722 O O . ASP A 1 91 ? -3.782 1.895 -3.137 1.00 86.81 91 ASP A O 1
ATOM 726 N N . GLU A 1 92 ? -5.359 0.936 -1.853 1.00 88.38 92 GLU A N 1
ATOM 727 C CA . GLU A 1 92 ? -6.053 2.186 -1.536 1.00 88.38 92 GLU A CA 1
ATOM 728 C C . GLU A 1 92 ? -5.170 3.119 -0.701 1.00 88.38 92 GLU A C 1
ATOM 730 O O . GLU A 1 92 ? -4.986 4.289 -1.047 1.00 88.38 92 GLU A O 1
ATOM 735 N N . VAL A 1 93 ? -4.544 2.611 0.368 1.00 88.62 93 VAL A N 1
ATOM 736 C CA . VAL A 1 93 ? -3.624 3.402 1.206 1.00 88.62 93 VAL A CA 1
ATOM 737 C C . VAL A 1 93 ? -2.471 3.958 0.373 1.00 88.62 93 VAL A C 1
ATOM 739 O O . VAL A 1 93 ? -2.139 5.140 0.500 1.00 88.62 93 VAL A O 1
ATOM 742 N N . ASN A 1 94 ? -1.893 3.150 -0.515 1.00 88.69 94 ASN A N 1
ATOM 743 C CA . ASN A 1 94 ? -0.841 3.590 -1.422 1.00 88.69 94 ASN A CA 1
ATOM 744 C C . ASN A 1 94 ? -1.330 4.744 -2.312 1.00 88.69 94 ASN A C 1
ATOM 746 O O . ASN A 1 94 ? -0.690 5.798 -2.373 1.00 88.69 94 ASN A O 1
ATOM 750 N N . THR A 1 95 ? -2.505 4.594 -2.923 1.00 88.25 95 THR A N 1
ATOM 751 C CA . THR A 1 95 ? -3.125 5.626 -3.767 1.00 88.25 95 THR A CA 1
ATOM 752 C C . THR A 1 95 ? -3.380 6.921 -2.994 1.00 88.25 95 THR A C 1
ATOM 754 O O . THR A 1 95 ? -3.014 8.002 -3.468 1.00 88.25 95 THR A O 1
ATOM 757 N N . PHE A 1 96 ? -3.927 6.840 -1.778 1.00 87.25 96 PHE A N 1
ATOM 758 C CA . PHE A 1 96 ? -4.164 8.012 -0.934 1.00 87.25 96 PHE A CA 1
ATOM 759 C C . PHE A 1 96 ? -2.869 8.727 -0.560 1.00 87.25 96 PHE A C 1
ATOM 761 O O . PHE A 1 96 ? -2.793 9.953 -0.676 1.00 87.25 96 PHE A O 1
ATOM 768 N N . VAL A 1 97 ? -1.835 7.992 -0.140 1.00 85.94 97 VAL A N 1
ATOM 769 C CA . VAL A 1 97 ? -0.555 8.608 0.230 1.00 85.94 97 VAL A CA 1
ATOM 770 C C . VAL A 1 97 ? 0.093 9.280 -0.978 1.00 85.94 97 VAL A C 1
ATOM 772 O O . VAL A 1 97 ? 0.572 10.412 -0.859 1.00 85.94 97 VAL A O 1
ATOM 775 N N . PHE A 1 98 ? 0.054 8.651 -2.154 1.00 84.56 98 PHE A N 1
ATOM 776 C CA . PHE A 1 98 ? 0.541 9.266 -3.387 1.00 84.56 98 PHE A CA 1
ATOM 777 C C . PHE A 1 98 ? -0.246 10.526 -3.756 1.00 84.56 98 PHE A C 1
ATOM 779 O O . PHE A 1 98 ? 0.358 11.574 -3.996 1.00 84.56 98 PHE A O 1
ATOM 786 N N . ALA A 1 99 ? -1.578 10.471 -3.748 1.00 84.31 99 ALA A N 1
ATOM 787 C CA . ALA A 1 99 ? -2.426 11.613 -4.080 1.00 84.31 99 ALA A CA 1
ATOM 788 C C . ALA A 1 99 ? -2.196 12.798 -3.127 1.00 84.31 99 ALA A C 1
ATOM 790 O O . ALA A 1 99 ? -2.052 13.945 -3.565 1.00 84.31 99 ALA A O 1
ATOM 791 N N . VAL A 1 100 ? -2.103 12.526 -1.822 1.00 79.56 100 VAL A N 1
ATOM 792 C CA . VAL A 1 100 ? -1.826 13.542 -0.795 1.00 79.56 100 VAL A CA 1
ATOM 793 C C . VAL A 1 100 ? -0.419 14.118 -0.958 1.00 79.56 100 VAL A C 1
ATOM 795 O O . VAL A 1 100 ? -0.245 15.339 -0.912 1.00 79.56 100 VAL A O 1
ATOM 798 N N . SER A 1 101 ? 0.581 13.269 -1.197 1.00 76.62 101 SER A N 1
ATOM 799 C CA . SER A 1 101 ? 1.971 13.690 -1.400 1.00 76.62 101 SER A CA 1
ATOM 800 C C . SER A 1 101 ? 2.122 14.598 -2.625 1.00 76.62 101 SER A C 1
ATOM 802 O O . SER A 1 101 ? 2.749 15.660 -2.544 1.00 76.62 101 SER A O 1
ATOM 804 N N . LEU A 1 102 ? 1.478 14.247 -3.743 1.00 70.69 102 LEU A N 1
ATOM 805 C CA . LEU A 1 102 ? 1.480 15.061 -4.961 1.00 70.69 102 LEU A CA 1
ATOM 806 C C . LEU A 1 102 ? 0.776 16.409 -4.748 1.00 70.69 102 LEU A C 1
ATOM 808 O O . LEU A 1 102 ? 1.296 17.447 -5.161 1.00 70.69 102 LEU A O 1
ATOM 812 N N . ARG A 1 103 ? -0.362 16.427 -4.044 1.00 61.59 103 ARG A N 1
ATOM 813 C CA . ARG A 1 103 ? -1.122 17.658 -3.768 1.00 61.59 103 ARG A CA 1
ATOM 814 C C . ARG A 1 103 ? -0.419 18.606 -2.792 1.00 61.59 103 ARG A C 1
ATOM 816 O O . ARG A 1 103 ? -0.540 19.824 -2.924 1.00 61.59 103 ARG A O 1
ATOM 823 N N . SER A 1 104 ? 0.344 18.098 -1.828 1.00 59.50 104 SER A N 1
ATOM 824 C CA . SER A 1 104 ? 1.133 18.961 -0.935 1.00 59.50 104 SER A CA 1
ATOM 825 C C . SER A 1 104 ? 2.224 19.734 -1.682 1.00 59.50 104 SER A C 1
ATOM 827 O O . SER A 1 104 ? 2.530 20.867 -1.315 1.00 59.50 104 SER A O 1
ATOM 829 N N . ARG A 1 105 ? 2.763 19.177 -2.775 1.00 57.00 105 ARG A N 1
ATOM 830 C CA . ARG A 1 105 ? 3.793 19.837 -3.594 1.00 57.00 105 ARG A CA 1
ATOM 831 C C . ARG A 1 105 ? 3.248 20.916 -4.534 1.00 57.00 105 ARG A C 1
ATOM 833 O O . ARG A 1 105 ? 4.002 21.802 -4.916 1.00 57.00 105 ARG A O 1
ATOM 840 N N . THR A 1 106 ? 1.962 20.896 -4.887 1.00 54.62 106 THR A N 1
ATOM 841 C CA . THR A 1 106 ? 1.364 21.946 -5.736 1.00 54.62 106 THR A CA 1
ATOM 842 C C . THR A 1 106 ? 0.984 23.204 -4.945 1.00 54.62 106 THR A C 1
ATOM 844 O O . THR A 1 106 ? 0.951 24.297 -5.507 1.00 54.62 106 THR A O 1
ATOM 847 N N . ASN A 1 107 ? 0.781 23.094 -3.626 1.00 51.66 107 ASN A N 1
ATOM 848 C CA . ASN A 1 107 ? 0.469 24.233 -2.751 1.00 51.66 107 ASN A CA 1
ATOM 849 C C . ASN A 1 107 ? 1.688 25.114 -2.415 1.00 51.66 107 ASN A C 1
ATOM 851 O O . ASN A 1 107 ? 1.527 26.288 -2.074 1.00 51.66 107 ASN A O 1
ATOM 855 N N . THR A 1 108 ? 2.913 24.601 -2.543 1.00 51.28 108 THR A N 1
ATOM 856 C CA . THR A 1 108 ? 4.141 25.398 -2.375 1.00 51.28 108 THR A CA 1
ATOM 857 C C . THR A 1 108 ? 4.446 26.300 -3.574 1.00 51.28 108 THR A C 1
ATOM 859 O O . THR A 1 108 ? 5.177 27.276 -3.409 1.00 51.28 108 THR A O 1
ATOM 862 N N . CYS A 1 109 ? 3.845 26.066 -4.747 1.00 47.50 109 CYS A N 1
ATOM 863 C CA . CYS A 1 109 ? 3.968 26.970 -5.899 1.00 47.50 109 CYS A CA 1
ATOM 864 C C . CYS A 1 109 ? 3.083 28.225 -5.789 1.00 47.50 109 CYS A C 1
ATOM 866 O O . CYS A 1 109 ? 3.403 29.235 -6.406 1.00 47.50 109 CYS A O 1
ATOM 868 N N . ILE A 1 110 ? 2.030 28.215 -4.963 1.00 52.41 110 ILE A N 1
ATOM 869 C CA . ILE A 1 110 ? 1.133 29.377 -4.792 1.00 52.41 110 ILE A CA 1
ATOM 870 C C . ILE A 1 110 ? 1.624 30.329 -3.676 1.00 52.41 110 ILE A C 1
ATOM 872 O O . ILE A 1 110 ? 1.231 31.489 -3.632 1.00 52.41 110 ILE A O 1
ATOM 876 N N . ARG A 1 111 ? 2.560 29.909 -2.805 1.00 47.19 111 ARG A N 1
ATOM 877 C CA . ARG A 1 111 ? 3.078 30.737 -1.685 1.00 47.19 111 ARG A CA 1
ATOM 878 C C . ARG A 1 111 ? 4.424 31.430 -1.940 1.00 47.19 111 ARG A C 1
ATOM 880 O O . ARG A 1 111 ? 5.051 31.887 -0.989 1.00 47.19 111 ARG A O 1
ATOM 887 N N . ARG A 1 112 ? 4.889 31.526 -3.190 1.00 46.00 112 ARG A N 1
ATOM 888 C CA . ARG A 1 112 ? 6.134 32.245 -3.545 1.00 46.00 112 ARG A CA 1
ATOM 889 C C . ARG A 1 112 ? 5.933 33.498 -4.406 1.00 46.00 112 ARG A C 1
ATOM 891 O O . ARG A 1 112 ? 6.895 33.993 -4.974 1.00 46.00 112 ARG A O 1
ATOM 898 N N . SER A 1 113 ? 4.717 34.041 -4.466 1.00 43.19 113 SER A N 1
ATOM 899 C CA . SER A 1 113 ? 4.425 35.294 -5.180 1.00 43.19 113 SER A CA 1
ATOM 900 C C . SER A 1 113 ? 3.710 36.307 -4.283 1.00 43.19 113 SER A C 1
ATOM 902 O O . SER A 1 113 ? 2.602 36.745 -4.583 1.00 43.19 113 SER A O 1
ATOM 904 N N . THR A 1 114 ? 4.303 36.644 -3.135 1.00 52.19 114 THR A N 1
ATOM 905 C CA . THR A 1 114 ? 3.859 37.793 -2.320 1.00 52.19 114 THR A CA 1
ATOM 906 C C . THR A 1 114 ? 4.978 38.284 -1.400 1.00 52.19 114 THR A C 1
ATOM 908 O O . THR A 1 114 ? 4.863 38.243 -0.187 1.00 52.19 114 THR A O 1
ATOM 911 N N . TYR A 1 115 ? 6.092 38.725 -1.982 1.00 53.81 115 TYR A N 1
ATOM 912 C CA . TYR A 1 115 ? 7.033 39.639 -1.324 1.00 53.81 115 TYR A CA 1
ATOM 913 C C . TYR A 1 115 ? 7.718 40.471 -2.407 1.00 53.81 115 TYR A C 1
ATOM 915 O O . TYR A 1 115 ? 8.708 40.010 -2.952 1.00 53.81 115 TYR A O 1
ATOM 923 N N . VAL A 1 116 ? 7.139 41.625 -2.757 1.00 53.44 116 VAL A N 1
ATOM 924 C CA . VAL A 1 116 ? 7.771 42.895 -3.189 1.00 53.44 116 VAL A CA 1
ATOM 925 C C . VAL A 1 116 ? 6.627 43.925 -3.319 1.00 53.44 116 VAL A C 1
ATOM 927 O O . VAL A 1 116 ? 5.559 43.571 -3.813 1.00 53.44 116 VAL A O 1
ATOM 930 N N . TYR A 1 117 ? 6.892 45.164 -2.883 1.00 39.72 117 TYR A N 1
ATOM 931 C CA . TYR A 1 117 ? 6.041 46.369 -2.789 1.00 39.72 117 TYR A CA 1
ATOM 932 C C . TYR A 1 117 ? 5.378 46.642 -1.427 1.00 39.72 117 TYR A C 1
ATOM 934 O O . TYR A 1 117 ? 4.157 46.631 -1.289 1.00 39.72 117 TYR A O 1
ATOM 942 N N . ILE A 1 118 ? 6.220 46.968 -0.440 1.00 48.25 118 ILE A N 1
ATOM 943 C CA . ILE A 1 118 ? 6.091 48.226 0.318 1.00 48.25 118 ILE A CA 1
ATOM 944 C C . ILE A 1 118 ? 7.413 48.969 0.134 1.00 48.25 118 ILE A C 1
ATOM 946 O O . ILE A 1 118 ? 8.455 48.274 0.185 1.00 48.25 118 ILE A O 1
#

Foldseek 3Di:
DDDPQCVDPVSVCPDPVVVVVVVVVVVLLVVLLVVLVVVVVVVVVVVVVVVPDPDPPPDDDDPPVPPQDPLSCLQPDDDPNHRDDSVRSSVVSSVVVVVVVVVVVVVVVVPPPPDDDD

Radius of gyration: 22.33 Å; chains: 1; bounding box: 43×57×62 Å

InterPro domains:
  IPR036396 Cytochrome P450 superfamily [G3DSA:1.10.630.10] (3-109)
  IPR036396 Cytochrome P450 superfamily [SSF48264] (8-99)
  IPR050196 Cytochrome P450 Monooxygenases [PTHR24291] (2-99)

Secondary structure (DSSP, 8-state):
---GGGGSHHHHHTSHHHHHHHHHHHHHHHHHHHHHHHHHHHHHHHHHHHHTS----S-----------HHHHHHH-EETTEEPPHHHHHHHHHHHHHHHHHHHHHHTTTTTS-----